Protein AF-A0A2L0B4E2-F1 (afdb_monomer_lite)

Sequence (127 aa):
KNANPVLIEVLEDVTQEPMVRHEAAEALGAIGSPESIAILEKFKKDPVVEVAETCELALERIKWLQNPDTTNSENPYLSVDPAPPAQTQNVEELKTILLDEKATLFQRYRAMFSLRNLRTKESVDAL

Organism: NCBI:txid2056616

Foldseek 3Di:
DVCLVVLLVQLPPPVDDLVSNLVSLLVLLLVLDPVCLVSLVVQCPPPDPSNNLSSVLSNVSSVLVPDPPDDDDDQPVPDSFSEAADPDLDLVVLLCQLPDPPHRPRSNSNSLSSLVRNPDPSSVVSD

pLDDT: mean 94.92, std 6.79, range [53.84, 98.69]

Radius of gyration: 15.31 Å; chains: 1; bounding box: 35×30×37 Å

InterPro domains:
  IPR004155 PBS lyase HEAT-like repeat [PF03130] (108-127)
  IPR004155 PBS lyase HEAT-like repeat [SM00567] (18-47)
  IPR004155 PBS lyase HEAT-like repeat [SM00567] (105-127)
  IPR011989 Armadillo-like helical [G3DSA:1.25.10.10] (1-127)
  IPR016024 Armadillo-type fold [SSF48371] (3-127)

Structure (mmCIF, N/CA/C/O backbone):
data_AF-A0A2L0B4E2-F1
#
_entry.id   AF-A0A2L0B4E2-F1
#
loop_
_atom_site.group_PDB
_atom_site.id
_atom_site.type_symbol
_atom_site.label_atom_id
_atom_site.label_alt_id
_atom_site.label_comp_id
_atom_site.label_asym_id
_atom_site.label_entity_id
_atom_site.label_seq_id
_atom_site.pdbx_PDB_ins_code
_atom_site.Cartn_x
_atom_site.Cartn_y
_atom_site.Cartn_z
_atom_site.occupancy
_atom_site.B_iso_or_equiv
_atom_site.auth_seq_id
_atom_site.auth_comp_id
_atom_site.auth_asym_id
_atom_site.auth_atom_id
_atom_site.pdbx_PDB_model_num
ATOM 1 N N . LYS A 1 1 ? -14.080 15.037 1.219 1.00 53.84 1 LYS A N 1
ATOM 2 C CA . LYS A 1 1 ? -13.798 14.833 2.662 1.00 53.84 1 LYS A CA 1
ATOM 3 C C . LYS A 1 1 ? -14.972 14.231 3.453 1.00 53.84 1 LYS A C 1
ATOM 5 O O . LYS A 1 1 ? -14.784 13.923 4.616 1.00 53.84 1 LYS A O 1
ATOM 10 N N . ASN A 1 2 ? -16.138 13.971 2.843 1.00 77.06 2 ASN A N 1
ATOM 11 C CA . ASN A 1 2 ? -17.306 13.444 3.571 1.00 77.06 2 ASN A CA 1
ATOM 12 C C . ASN A 1 2 ? -17.319 11.911 3.734 1.00 77.06 2 ASN A C 1
ATOM 14 O O . ASN A 1 2 ? -18.124 11.405 4.501 1.00 77.06 2 ASN A O 1
ATOM 18 N N . ALA A 1 3 ? -16.454 11.177 3.024 1.00 92.75 3 ALA A N 1
ATOM 19 C CA . ALA A 1 3 ? -16.425 9.713 3.070 1.00 92.75 3 ALA A CA 1
ATOM 20 C C . ALA A 1 3 ? -15.580 9.149 4.226 1.00 92.75 3 ALA A C 1
ATOM 22 O O . ALA A 1 3 ? -15.849 8.042 4.677 1.00 92.75 3 ALA A O 1
ATOM 23 N N . ASN A 1 4 ? -14.590 9.903 4.727 1.00 95.31 4 ASN A N 1
ATOM 24 C CA . ASN A 1 4 ? -13.645 9.412 5.736 1.00 95.31 4 ASN A CA 1
ATOM 25 C C . ASN A 1 4 ? -14.323 8.852 6.993 1.00 95.31 4 ASN A C 1
ATOM 27 O O . ASN A 1 4 ? -13.933 7.760 7.384 1.00 95.31 4 ASN A O 1
ATOM 31 N N . PRO A 1 5 ? -15.326 9.513 7.609 1.00 96.50 5 PRO A N 1
ATOM 32 C CA . PRO A 1 5 ? -15.970 8.964 8.803 1.00 96.50 5 PRO A CA 1
ATOM 33 C C . PRO A 1 5 ? -16.581 7.578 8.562 1.00 96.50 5 PRO A C 1
ATOM 35 O O . PRO A 1 5 ? -16.326 6.660 9.328 1.00 96.50 5 PRO A O 1
ATOM 38 N N . VAL A 1 6 ? -17.289 7.398 7.443 1.00 97.81 6 VAL A N 1
ATOM 39 C CA . VAL A 1 6 ? -17.925 6.118 7.089 1.00 97.81 6 VAL A CA 1
ATOM 40 C C . VAL A 1 6 ? -16.880 5.038 6.802 1.00 97.81 6 VAL A C 1
ATOM 42 O O . VAL A 1 6 ? -17.011 3.910 7.256 1.00 97.81 6 VAL A O 1
ATOM 45 N N . LEU A 1 7 ? -15.815 5.375 6.070 1.00 98.31 7 LEU A N 1
ATOM 46 C CA . LEU A 1 7 ? -14.728 4.431 5.788 1.00 98.31 7 LEU A CA 1
ATOM 47 C C . LEU A 1 7 ? -13.989 4.010 7.068 1.00 98.31 7 LEU A C 1
ATOM 49 O O . LEU A 1 7 ? -13.584 2.859 7.195 1.00 98.31 7 LEU A O 1
ATOM 53 N N . ILE A 1 8 ? -13.836 4.930 8.024 1.00 98.06 8 ILE A N 1
ATOM 54 C CA . ILE A 1 8 ? -13.260 4.644 9.341 1.00 98.06 8 ILE A CA 1
ATOM 55 C C . ILE A 1 8 ? -14.154 3.678 10.114 1.00 98.06 8 ILE A C 1
ATOM 57 O O . ILE A 1 8 ? -13.652 2.671 10.601 1.00 98.06 8 ILE A O 1
ATOM 61 N N . GLU A 1 9 ? -15.462 3.936 10.166 1.00 98.06 9 GLU A N 1
ATOM 62 C CA . GLU A 1 9 ? -16.430 3.042 10.813 1.00 98.06 9 GLU A CA 1
ATOM 63 C C . GLU A 1 9 ? -16.371 1.623 10.225 1.00 98.06 9 GLU A C 1
ATOM 65 O O . GLU A 1 9 ? -16.313 0.652 10.977 1.00 98.06 9 GLU A O 1
ATOM 70 N N . VAL A 1 10 ? -16.296 1.494 8.894 1.00 98.50 10 VAL A N 1
ATOM 71 C CA . VAL A 1 10 ? -16.176 0.190 8.217 1.00 98.50 10 VAL A CA 1
ATOM 72 C C . VAL A 1 10 ? -14.861 -0.516 8.555 1.00 98.50 10 VAL A C 1
ATOM 74 O O . VAL A 1 10 ? -14.862 -1.719 8.798 1.00 98.50 10 VAL A O 1
ATOM 77 N N . LEU A 1 11 ? -13.734 0.203 8.587 1.00 98.50 11 LEU A N 1
ATOM 78 C CA . LEU A 1 11 ? -12.436 -0.380 8.944 1.00 98.50 11 LEU A CA 1
ATOM 79 C C . LEU A 1 11 ? -12.410 -0.878 10.403 1.00 98.50 11 LEU A C 1
ATOM 81 O O . LEU A 1 11 ? -11.802 -1.916 10.697 1.00 98.50 11 LEU A O 1
ATOM 85 N N . GLU A 1 12 ? -13.074 -0.149 11.305 1.00 98.12 12 GLU A N 1
ATOM 86 C CA . GLU A 1 12 ? -13.152 -0.462 12.735 1.00 98.12 12 GLU A CA 1
ATOM 87 C C . GLU A 1 12 ? -14.069 -1.632 13.078 1.00 98.12 12 GLU A C 1
ATOM 89 O O . GLU A 1 12 ? -13.862 -2.274 14.114 1.00 98.12 12 GLU A O 1
ATOM 94 N N . ASP A 1 13 ? -15.056 -1.924 12.236 1.00 98.12 13 ASP A N 1
ATOM 95 C CA . ASP A 1 13 ? -15.997 -3.008 12.470 1.00 98.12 13 ASP A CA 1
ATOM 96 C C . ASP A 1 13 ? -15.337 -4.376 12.244 1.00 98.12 13 ASP A C 1
ATOM 98 O O . ASP A 1 13 ? -15.333 -4.935 11.150 1.00 98.12 13 ASP A O 1
ATOM 102 N N . VAL A 1 14 ? -14.791 -4.952 13.315 1.00 96.06 14 VAL A N 1
ATOM 103 C CA . VAL A 1 14 ? -14.184 -6.294 13.303 1.00 96.06 14 VAL A CA 1
ATOM 104 C C . VAL A 1 14 ? -15.193 -7.426 13.068 1.00 96.06 14 VAL A C 1
ATOM 106 O O . VAL A 1 14 ? -14.781 -8.575 12.931 1.00 96.06 14 VAL A O 1
ATOM 109 N N . THR A 1 15 ? -16.499 -7.134 13.052 1.00 97.69 15 THR A N 1
ATOM 110 C CA . THR A 1 15 ? -17.537 -8.106 12.675 1.00 97.69 15 THR A CA 1
ATOM 111 C C . THR A 1 15 ? -17.810 -8.114 11.172 1.00 97.69 15 THR A C 1
ATOM 113 O O . THR A 1 15 ? -18.428 -9.052 10.671 1.00 97.69 15 THR A O 1
ATOM 116 N N . GLN A 1 16 ? -1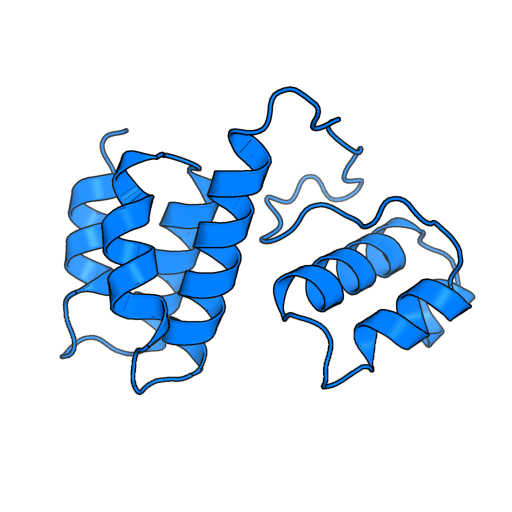7.309 -7.110 10.450 1.00 97.81 16 GLN A N 1
ATOM 117 C CA . GLN A 1 16 ? -17.412 -7.015 9.006 1.00 97.81 16 GLN A CA 1
ATOM 118 C C . GLN A 1 16 ? -16.414 -7.949 8.305 1.00 97.81 16 GLN A C 1
ATOM 120 O O . GLN A 1 16 ? -15.304 -8.189 8.785 1.00 97.81 16 GLN A O 1
ATOM 125 N N . GLU A 1 17 ? -16.797 -8.436 7.120 1.00 98.25 17 GLU A N 1
ATOM 126 C CA . GLU A 1 17 ? -15.933 -9.259 6.269 1.00 98.25 17 GLU A CA 1
ATOM 127 C C . GLU A 1 17 ? -14.576 -8.579 6.007 1.00 98.25 17 GLU A C 1
ATOM 129 O O . GLU A 1 17 ? -14.553 -7.409 5.600 1.00 98.25 17 GLU A O 1
ATOM 134 N N . PRO A 1 18 ? -13.440 -9.291 6.157 1.00 98.44 18 PRO A N 1
ATOM 135 C CA . PRO A 1 18 ? -12.115 -8.693 6.016 1.00 98.44 18 PRO A CA 1
ATOM 136 C C . PRO A 1 18 ? -11.880 -7.952 4.704 1.00 98.44 18 PRO A C 1
ATOM 138 O O . PRO A 1 18 ? -11.253 -6.897 4.700 1.00 98.44 18 PRO A O 1
ATOM 141 N N . MET A 1 19 ? -12.430 -8.460 3.600 1.00 98.25 19 MET A N 1
ATOM 142 C CA . MET A 1 19 ? -12.289 -7.815 2.297 1.00 98.25 19 MET A CA 1
ATOM 143 C C . MET A 1 19 ? -12.977 -6.445 2.250 1.00 98.25 19 MET A C 1
ATOM 145 O O . MET A 1 19 ? -12.464 -5.510 1.656 1.00 98.25 19 MET A O 1
ATOM 149 N N . VAL A 1 20 ? -14.109 -6.267 2.935 1.00 98.44 20 VAL A N 1
ATOM 150 C CA . VAL A 1 20 ? -14.783 -4.958 2.978 1.00 98.44 20 VAL A CA 1
ATOM 151 C C . VAL A 1 20 ? -13.970 -3.954 3.801 1.00 98.44 20 VAL A C 1
ATOM 153 O O . VAL A 1 20 ? -13.895 -2.775 3.458 1.00 98.44 20 VAL A O 1
ATOM 156 N N . ARG A 1 21 ? -13.306 -4.428 4.859 1.00 98.69 21 ARG A N 1
ATOM 157 C CA . ARG A 1 21 ? -12.385 -3.619 5.669 1.00 98.69 21 ARG A CA 1
ATOM 158 C C . ARG A 1 21 ? -11.126 -3.241 4.879 1.00 98.69 21 ARG A C 1
ATOM 160 O O . ARG A 1 21 ? -10.676 -2.101 4.964 1.00 98.69 21 ARG A O 1
ATOM 167 N N . HIS A 1 22 ? -10.598 -4.171 4.082 1.00 98.62 22 HIS A N 1
ATOM 168 C CA . HIS A 1 22 ? -9.503 -3.943 3.138 1.00 98.62 22 HIS A CA 1
ATOM 169 C C . HIS A 1 22 ? -9.841 -2.810 2.158 1.00 98.62 22 HIS A C 1
ATOM 171 O O . HIS A 1 22 ? -9.107 -1.826 2.096 1.00 98.62 22 HIS A O 1
ATOM 177 N N . GLU A 1 23 ? -10.995 -2.881 1.490 1.00 98.44 23 GLU A N 1
ATOM 178 C CA . GLU A 1 23 ? -11.457 -1.839 0.559 1.00 98.44 23 GLU A CA 1
ATOM 179 C C . GLU A 1 23 ? -11.612 -0.473 1.249 1.00 98.44 23 GLU A C 1
ATOM 181 O O . GLU A 1 23 ? -11.281 0.571 0.683 1.00 98.44 23 GLU A O 1
ATOM 186 N N . ALA A 1 24 ? -12.068 -0.455 2.508 1.00 98.56 24 ALA A N 1
ATOM 187 C CA . ALA A 1 24 ? -12.153 0.781 3.279 1.00 98.56 24 ALA A CA 1
ATOM 188 C C . ALA A 1 24 ? -10.767 1.386 3.567 1.00 98.56 24 ALA A C 1
ATOM 190 O O . ALA A 1 24 ? -10.577 2.593 3.396 1.00 98.56 24 ALA A O 1
ATOM 191 N N . ALA A 1 25 ? -9.786 0.565 3.958 1.00 98.62 25 ALA A N 1
ATOM 192 C CA . ALA A 1 25 ? -8.407 1.007 4.163 1.00 98.62 25 ALA A CA 1
ATOM 193 C C . ALA A 1 25 ? -7.758 1.509 2.860 1.00 98.62 25 ALA A C 1
ATOM 195 O O . ALA A 1 25 ? -7.121 2.567 2.861 1.00 98.62 25 ALA A O 1
ATOM 196 N N . GLU A 1 26 ? -7.967 0.812 1.741 1.00 98.44 26 GLU A N 1
ATOM 197 C CA . GLU A 1 26 ? -7.469 1.231 0.429 1.00 98.44 26 GLU A CA 1
ATOM 198 C C . GLU A 1 26 ? -8.080 2.573 0.005 1.00 98.44 26 GLU A C 1
ATOM 200 O O . GLU A 1 26 ? -7.353 3.499 -0.368 1.00 98.44 26 GLU A O 1
ATOM 205 N N . ALA A 1 27 ? -9.399 2.733 0.158 1.00 98.19 27 ALA A N 1
ATOM 206 C CA . ALA A 1 27 ? -10.093 3.983 -0.138 1.00 98.19 27 ALA A CA 1
ATOM 207 C C . ALA A 1 27 ? -9.572 5.157 0.711 1.00 98.19 27 ALA A C 1
ATOM 209 O O . ALA A 1 27 ? -9.389 6.262 0.192 1.00 98.19 27 ALA A O 1
ATOM 210 N N . LEU A 1 28 ? -9.279 4.937 1.999 1.00 98.38 28 LEU A N 1
ATOM 211 C CA . LEU A 1 28 ? -8.656 5.951 2.862 1.00 98.38 28 LEU A CA 1
ATOM 212 C C . LEU A 1 28 ? -7.267 6.360 2.338 1.00 98.38 28 LEU A C 1
ATOM 214 O O . LEU A 1 28 ? -6.963 7.556 2.271 1.00 98.38 28 LEU A O 1
ATOM 218 N N . GLY A 1 29 ? -6.450 5.392 1.912 1.00 97.62 29 GLY A N 1
ATOM 219 C CA . GLY A 1 29 ? -5.148 5.638 1.285 1.00 97.62 29 GLY A CA 1
ATOM 220 C C . GLY A 1 29 ? -5.250 6.404 -0.036 1.00 97.62 29 GLY A C 1
ATOM 221 O O . GLY A 1 29 ? -4.487 7.342 -0.271 1.00 97.62 29 GLY A O 1
ATOM 222 N N . ALA A 1 30 ? -6.228 6.057 -0.876 1.00 96.31 30 ALA A N 1
ATOM 223 C CA . ALA A 1 30 ? -6.513 6.733 -2.140 1.00 96.31 30 ALA A CA 1
ATOM 224 C C . ALA A 1 30 ? -6.961 8.192 -1.941 1.00 96.31 30 ALA A C 1
ATOM 226 O O . ALA A 1 30 ? -6.552 9.066 -2.707 1.00 96.31 30 ALA A O 1
ATOM 227 N N . ILE A 1 31 ? -7.756 8.468 -0.900 1.00 96.50 31 ILE A N 1
ATOM 228 C CA . ILE A 1 31 ? -8.162 9.832 -0.521 1.00 96.50 31 ILE A CA 1
ATOM 229 C C . ILE A 1 31 ? -6.962 10.658 -0.039 1.00 96.50 31 ILE A C 1
ATOM 231 O O . ILE A 1 31 ? -6.926 11.870 -0.264 1.00 96.50 31 ILE A O 1
ATOM 235 N N . GLY A 1 32 ? -5.987 10.037 0.629 1.00 95.56 32 GLY A N 1
ATOM 236 C CA . GLY A 1 32 ? -4.728 10.699 0.975 1.00 95.56 32 GLY A CA 1
ATOM 237 C C . GLY A 1 32 ? -4.814 11.686 2.151 1.00 95.56 32 GLY A C 1
ATOM 238 O O . GLY A 1 32 ? -3.929 12.530 2.303 1.00 95.56 32 GLY A O 1
ATOM 239 N N . SER A 1 33 ? -5.881 11.643 2.962 1.00 95.50 33 SER A N 1
ATOM 240 C CA . SER A 1 33 ? -6.098 12.610 4.053 1.00 95.50 33 SER A CA 1
ATOM 241 C C . SER A 1 33 ? -5.263 12.274 5.298 1.00 95.50 33 SER A C 1
ATOM 243 O O . SER A 1 33 ? -5.356 11.149 5.792 1.00 95.50 33 SER A O 1
ATOM 245 N N . PRO A 1 34 ? -4.540 13.242 5.900 1.00 95.88 34 PRO A N 1
ATOM 246 C CA . PRO A 1 34 ? -3.821 13.031 7.162 1.00 95.88 34 PRO A CA 1
ATOM 247 C C . PRO A 1 34 ? -4.706 12.591 8.338 1.00 95.88 34 PRO A C 1
ATOM 249 O O . PRO A 1 34 ? -4.225 11.947 9.265 1.00 95.88 34 PRO A O 1
ATOM 252 N N . GLU A 1 35 ? -6.003 12.903 8.299 1.00 95.38 35 GLU A N 1
ATOM 253 C CA . GLU A 1 35 ? -6.985 12.498 9.318 1.00 95.38 35 GLU A CA 1
ATOM 254 C C . GLU A 1 35 ? -7.077 10.967 9.468 1.00 95.38 35 GLU A C 1
ATOM 256 O O . GLU A 1 35 ? -7.396 10.463 10.541 1.00 95.38 35 GLU A O 1
ATOM 261 N N . SER A 1 36 ? -6.751 10.223 8.407 1.00 96.88 36 SER A N 1
ATOM 262 C CA . SER A 1 36 ? -6.789 8.760 8.370 1.00 96.88 36 SER A CA 1
ATOM 263 C C . SER A 1 36 ? -5.501 8.107 8.891 1.00 96.88 36 SER A C 1
ATOM 265 O O . SER A 1 36 ? -5.436 6.890 9.006 1.00 96.88 36 SER A O 1
ATOM 267 N N . ILE A 1 37 ? -4.461 8.872 9.239 1.00 97.56 37 ILE A N 1
ATOM 268 C CA . ILE A 1 37 ? -3.176 8.300 9.681 1.00 97.56 37 ILE A CA 1
ATOM 269 C C . ILE A 1 37 ? -3.339 7.500 10.976 1.00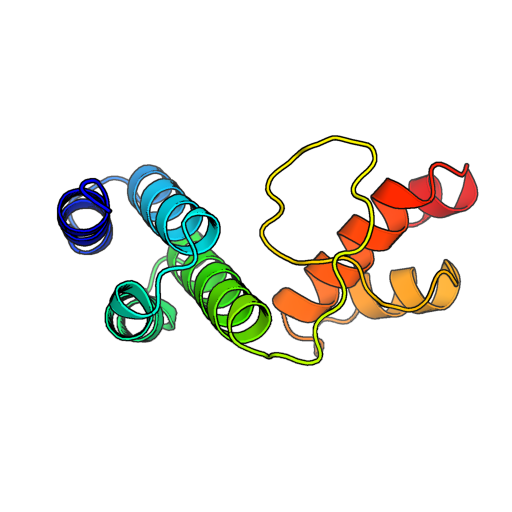 97.56 37 ILE A C 1
ATOM 271 O O . ILE A 1 37 ? -2.867 6.371 11.066 1.00 97.56 37 ILE A O 1
ATOM 275 N N . ALA A 1 38 ? -4.020 8.070 11.974 1.00 97.62 38 ALA A N 1
ATOM 276 C CA . ALA A 1 38 ? -4.130 7.448 13.292 1.00 97.62 38 ALA A CA 1
ATOM 277 C C . ALA A 1 38 ? -4.866 6.100 13.239 1.00 97.62 38 ALA A C 1
ATOM 279 O O . ALA A 1 38 ? -4.473 5.148 13.913 1.00 97.62 38 ALA A O 1
ATOM 280 N N . ILE A 1 39 ? -5.916 6.015 12.419 1.00 98.00 39 ILE A N 1
ATOM 281 C CA . ILE A 1 39 ? -6.699 4.790 12.273 1.00 98.00 39 ILE A CA 1
ATOM 282 C C . ILE A 1 39 ? -5.945 3.725 11.472 1.00 98.00 39 ILE A C 1
ATOM 284 O O . ILE A 1 39 ? -5.905 2.571 11.889 1.00 98.00 39 ILE A O 1
ATOM 288 N N . LEU A 1 40 ? -5.273 4.106 10.382 1.00 98.56 40 LEU A N 1
ATOM 289 C CA . LEU A 1 40 ? -4.473 3.175 9.588 1.00 98.56 40 LEU A CA 1
ATOM 290 C C . LEU A 1 40 ? -3.293 2.634 10.410 1.00 98.56 40 LEU A C 1
ATOM 292 O O . LEU A 1 40 ? -3.016 1.441 10.368 1.00 98.56 40 LEU A O 1
ATOM 296 N N . GLU A 1 41 ? -2.653 3.462 11.243 1.00 98.44 41 GLU A N 1
ATOM 297 C CA . GLU A 1 41 ? -1.602 3.009 12.167 1.00 98.44 41 GLU A CA 1
ATOM 298 C C . GLU A 1 41 ? -2.140 2.011 13.209 1.00 98.44 41 GLU A C 1
ATOM 300 O O . GLU A 1 41 ? -1.479 1.016 13.510 1.00 98.44 41 GLU A O 1
ATOM 305 N N 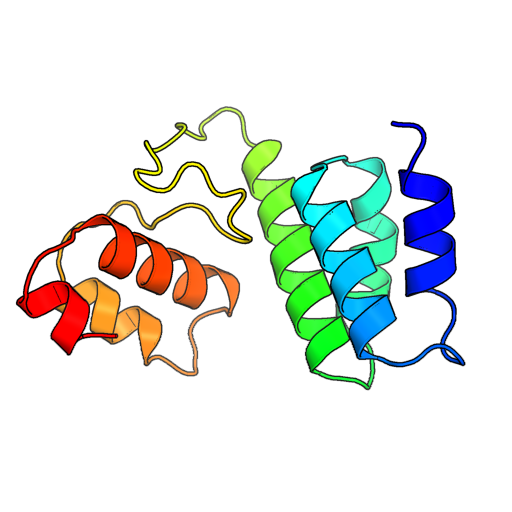. LYS A 1 42 ? -3.356 2.229 13.733 1.00 98.19 42 LYS A N 1
ATOM 306 C CA . LYS A 1 42 ? -4.020 1.295 14.661 1.00 98.19 42 LYS A CA 1
ATOM 307 C C . LYS A 1 42 ? -4.237 -0.079 14.015 1.00 98.19 42 LYS A C 1
ATOM 309 O O . LYS A 1 42 ? -3.946 -1.089 14.653 1.00 98.19 42 LYS A O 1
ATOM 314 N N . PHE A 1 43 ? -4.711 -0.122 12.768 1.00 98.44 43 PHE A N 1
ATOM 315 C CA . PHE A 1 43 ? -5.030 -1.370 12.059 1.00 98.44 43 PHE A CA 1
ATOM 316 C C . PHE A 1 43 ? -3.880 -1.948 11.231 1.00 98.44 43 PHE A C 1
ATOM 318 O O . PHE A 1 43 ? -3.984 -3.069 10.749 1.00 98.44 43 PHE A O 1
ATOM 325 N N . LYS A 1 44 ? -2.718 -1.288 11.179 1.00 97.88 44 LYS A N 1
ATOM 326 C CA . LYS A 1 44 ? -1.474 -1.869 10.644 1.00 97.88 44 LYS A CA 1
ATOM 327 C C . LYS A 1 44 ? -1.057 -3.172 11.356 1.00 97.88 44 LYS A C 1
ATOM 329 O O . LYS A 1 44 ? -0.242 -3.929 10.842 1.00 97.88 44 LYS A O 1
ATOM 334 N N . LYS A 1 45 ? -1.593 -3.435 12.553 1.00 97.06 45 LYS A N 1
ATOM 335 C CA . LYS A 1 45 ? -1.370 -4.663 13.338 1.00 97.06 45 LYS A CA 1
ATOM 336 C C . LYS A 1 45 ? -2.626 -5.535 13.448 1.00 97.06 45 LYS A C 1
ATOM 338 O O . LYS A 1 45 ? -2.748 -6.289 14.412 1.00 97.06 45 LYS A O 1
ATOM 343 N N . ASP A 1 46 ? -3.581 -5.380 12.530 1.00 98.50 46 ASP A N 1
ATOM 344 C CA . ASP A 1 46 ? -4.781 -6.217 12.494 1.00 98.50 46 ASP A CA 1
ATOM 345 C C . ASP A 1 46 ? -4.397 -7.708 12.396 1.00 98.50 46 ASP A C 1
ATOM 347 O O . ASP A 1 46 ? -3.419 -8.041 11.721 1.00 98.50 46 ASP A O 1
ATOM 351 N N . PRO A 1 47 ? -5.116 -8.623 13.072 1.00 97.75 47 PRO A N 1
ATOM 352 C CA . P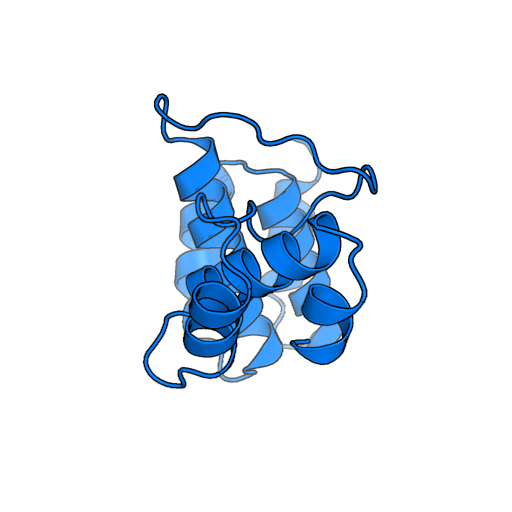RO A 1 47 ? -4.856 -10.056 12.945 1.00 97.75 47 PRO A CA 1
ATOM 353 C C . PRO A 1 47 ? -5.118 -10.598 11.533 1.00 97.75 47 PRO A C 1
ATOM 355 O O . PRO A 1 47 ? -4.611 -11.672 11.207 1.00 97.75 47 PRO A O 1
ATOM 358 N N . VAL A 1 48 ? -5.905 -9.897 10.711 1.00 98.31 48 VAL A N 1
ATOM 359 C CA . VAL A 1 48 ? -6.147 -10.258 9.315 1.00 98.31 48 VAL A CA 1
ATOM 360 C C . VAL A 1 48 ? -5.122 -9.561 8.427 1.00 98.31 48 VAL A C 1
ATOM 362 O O . VAL A 1 48 ? -5.101 -8.332 8.317 1.00 98.31 48 VAL A O 1
ATOM 365 N N . VAL A 1 49 ? -4.256 -10.360 7.801 1.00 98.00 49 VAL A N 1
ATOM 366 C CA . VAL A 1 49 ? -3.078 -9.873 7.071 1.00 98.00 49 VAL A CA 1
ATOM 367 C C . VAL A 1 49 ? -3.457 -8.925 5.935 1.00 98.00 49 VAL A C 1
ATOM 369 O O . VAL A 1 49 ? -2.836 -7.880 5.788 1.00 98.00 49 VAL A O 1
ATOM 372 N N . GLU A 1 50 ? -4.540 -9.209 5.214 1.00 97.31 50 GLU A N 1
ATOM 373 C CA . GLU A 1 50 ? -5.024 -8.403 4.093 1.00 97.31 50 GLU A CA 1
ATOM 374 C C . GLU A 1 50 ? -5.470 -7.002 4.532 1.00 97.31 50 GLU A C 1
ATOM 376 O O . GLU A 1 50 ? -5.388 -6.053 3.754 1.00 97.31 50 GLU A O 1
ATOM 381 N N . VAL A 1 51 ? -5.943 -6.854 5.774 1.00 98.62 51 VAL A N 1
ATOM 382 C CA . VAL A 1 51 ? -6.312 -5.551 6.347 1.00 98.62 51 VAL A CA 1
ATOM 383 C C . VAL A 1 51 ? -5.062 -4.834 6.851 1.00 98.62 51 VAL A C 1
ATOM 385 O O . VAL A 1 51 ? -4.889 -3.643 6.585 1.00 98.62 51 VAL A O 1
ATOM 388 N N . ALA A 1 52 ? -4.176 -5.554 7.545 1.00 98.62 52 ALA A N 1
ATOM 389 C CA . ALA A 1 52 ? -2.938 -5.007 8.092 1.00 98.62 52 ALA A CA 1
ATOM 390 C C . ALA A 1 52 ? -2.006 -4.458 7.000 1.00 98.62 52 ALA A C 1
ATOM 392 O O . ALA A 1 52 ? -1.537 -3.320 7.094 1.00 98.62 52 ALA A O 1
ATOM 393 N N . GLU A 1 53 ? -1.784 -5.238 5.944 1.00 98.31 53 GLU A N 1
ATOM 394 C CA . GLU A 1 53 ? -0.942 -4.884 4.800 1.00 98.31 53 GLU A CA 1
ATOM 395 C C . GLU A 1 53 ? -1.515 -3.702 4.009 1.00 98.31 53 GLU A C 1
ATOM 397 O O . GLU A 1 53 ? -0.785 -2.772 3.653 1.00 98.31 53 GLU A O 1
ATOM 402 N N . THR A 1 54 ? -2.832 -3.661 3.804 1.00 98.56 54 THR A N 1
ATOM 403 C CA . THR A 1 54 ? -3.475 -2.516 3.144 1.00 98.56 54 THR A CA 1
ATOM 404 C C . THR A 1 54 ? -3.417 -1.260 3.994 1.00 98.56 54 THR A C 1
ATOM 406 O O . THR A 1 54 ? -3.164 -0.177 3.464 1.00 98.56 54 THR A O 1
ATOM 409 N N . CYS A 1 55 ? -3.570 -1.377 5.316 1.00 98.62 55 CYS A N 1
ATOM 410 C CA . CYS A 1 55 ? -3.359 -0.251 6.223 1.00 98.62 55 CYS A CA 1
ATOM 411 C C . CYS A 1 55 ? -1.918 0.270 6.155 1.00 98.62 55 CYS A C 1
ATOM 413 O O . CYS A 1 55 ? -1.713 1.485 6.147 1.00 98.62 55 CYS A O 1
ATOM 415 N N . GLU A 1 56 ? -0.923 -0.619 6.058 1.00 98.44 56 GLU A N 1
ATOM 416 C CA . GLU A 1 56 ? 0.471 -0.230 5.839 1.00 98.44 56 GLU A CA 1
ATOM 417 C C . GLU A 1 56 ? 0.650 0.539 4.525 1.00 98.44 56 GLU A C 1
ATOM 419 O O . GLU A 1 56 ? 1.211 1.637 4.537 1.00 98.44 56 GLU A O 1
ATOM 424 N N . LEU A 1 57 ? 0.158 0.001 3.406 1.00 98.38 57 LEU A N 1
ATOM 425 C CA . LEU A 1 57 ? 0.268 0.649 2.097 1.00 98.38 57 LEU A CA 1
ATOM 426 C C . LEU A 1 57 ? -0.432 2.010 2.074 1.00 98.38 57 LEU A C 1
ATOM 428 O O . LEU A 1 57 ? 0.166 3.000 1.652 1.00 98.38 57 LEU A O 1
ATOM 432 N N . ALA A 1 58 ? -1.668 2.084 2.571 1.00 98.44 58 ALA A N 1
ATOM 433 C CA . ALA A 1 58 ? -2.446 3.316 2.645 1.00 98.44 58 ALA A CA 1
ATOM 434 C C . ALA A 1 58 ? -1.745 4.385 3.497 1.00 98.44 58 ALA A C 1
ATOM 436 O O . ALA A 1 58 ? -1.679 5.555 3.109 1.00 98.44 58 ALA A O 1
ATOM 437 N N . LEU A 1 59 ? -1.173 3.987 4.634 1.00 98.19 59 LEU A N 1
ATOM 438 C CA . LEU A 1 59 ? -0.419 4.873 5.511 1.00 98.19 59 LEU A CA 1
ATOM 439 C C . LEU A 1 59 ? 0.841 5.420 4.825 1.00 98.19 59 LEU A C 1
ATOM 441 O O . LEU A 1 59 ? 1.067 6.632 4.834 1.00 98.19 59 LEU A O 1
ATOM 445 N N . GLU A 1 60 ? 1.663 4.550 4.234 1.00 97.75 60 GLU A N 1
ATOM 446 C CA . GLU A 1 60 ? 2.881 4.966 3.530 1.00 97.75 60 GLU A CA 1
ATOM 447 C C . GLU A 1 60 ? 2.553 5.835 2.311 1.00 97.75 60 GLU A C 1
ATOM 449 O O . GLU A 1 60 ? 3.237 6.827 2.044 1.00 97.75 60 GLU A O 1
ATOM 454 N N . ARG A 1 61 ? 1.440 5.549 1.630 1.00 96.44 61 ARG A N 1
ATOM 455 C CA . ARG A 1 61 ? 0.918 6.384 0.551 1.00 96.44 61 ARG A CA 1
ATOM 456 C C . ARG A 1 61 ? 0.572 7.792 1.023 1.00 96.44 61 ARG A C 1
ATOM 458 O O . ARG A 1 61 ? 0.980 8.758 0.378 1.00 96.44 61 ARG A O 1
ATOM 465 N N . ILE A 1 62 ? -0.161 7.922 2.131 1.00 96.44 62 ILE A N 1
ATOM 466 C CA . ILE A 1 62 ? -0.505 9.230 2.704 1.00 96.44 62 ILE A CA 1
ATOM 467 C C . ILE A 1 62 ? 0.774 9.982 3.072 1.00 96.44 62 ILE A C 1
ATOM 469 O O . ILE A 1 62 ? 0.929 11.134 2.674 1.00 96.44 62 ILE A O 1
ATOM 473 N N . LYS A 1 63 ? 1.721 9.337 3.767 1.00 95.19 63 LYS A N 1
ATOM 474 C CA . LYS A 1 63 ? 3.011 9.953 4.124 1.00 95.19 63 LYS A CA 1
ATOM 475 C C . LYS A 1 63 ? 3.776 10.434 2.891 1.00 95.19 63 LYS A C 1
ATOM 477 O O . LYS A 1 63 ? 4.322 11.534 2.914 1.00 95.19 63 LYS A O 1
ATOM 482 N N . TRP A 1 64 ? 3.783 9.644 1.816 1.00 94.12 64 TRP A N 1
ATOM 483 C CA . TRP A 1 64 ? 4.384 10.038 0.545 1.00 94.12 64 TRP A CA 1
ATOM 484 C C . TRP A 1 64 ? 3.701 11.285 -0.033 1.00 94.12 64 TRP A C 1
ATOM 486 O O . TRP A 1 64 ? 4.383 12.259 -0.320 1.00 94.12 64 TRP A O 1
ATOM 496 N N . LEU A 1 65 ? 2.366 11.319 -0.107 1.00 92.88 65 LEU A N 1
ATOM 497 C CA . LEU A 1 65 ? 1.613 12.473 -0.626 1.00 92.88 65 LEU A CA 1
ATOM 498 C C . LEU A 1 65 ? 1.821 13.767 0.177 1.00 92.88 65 LEU A C 1
ATOM 500 O O . LEU A 1 65 ? 1.661 14.856 -0.367 1.00 92.88 65 LEU A O 1
ATOM 504 N N . GLN A 1 66 ? 2.145 13.664 1.468 1.00 91.56 66 GLN A N 1
ATOM 505 C CA . GLN A 1 66 ? 2.434 14.827 2.314 1.00 91.56 66 GLN A CA 1
ATOM 506 C C . GLN A 1 66 ? 3.869 15.352 2.154 1.00 91.56 66 GLN A C 1
ATOM 508 O O . GLN A 1 66 ? 4.174 16.436 2.650 1.00 91.56 66 GLN A O 1
ATOM 513 N N . ASN A 1 67 ? 4.762 14.605 1.500 1.00 90.81 67 ASN A N 1
ATOM 514 C CA . ASN A 1 67 ? 6.144 15.024 1.325 1.00 90.81 67 ASN A CA 1
ATOM 515 C C . ASN A 1 67 ? 6.255 15.999 0.125 1.00 90.81 67 ASN A C 1
ATOM 517 O O . ASN A 1 67 ? 5.955 15.603 -1.003 1.00 90.81 67 ASN A O 1
ATOM 521 N N . PRO A 1 68 ? 6.699 17.257 0.336 1.00 82.19 68 PRO A N 1
ATOM 522 C CA . PRO A 1 68 ? 6.754 18.291 -0.704 1.00 82.19 68 PRO A CA 1
ATOM 523 C C . PRO A 1 68 ? 7.766 18.007 -1.821 1.00 82.19 68 PRO A C 1
ATOM 525 O O . PRO A 1 68 ? 7.628 18.560 -2.909 1.00 82.19 68 PRO A O 1
ATOM 528 N N . ASP A 1 69 ? 8.751 17.140 -1.579 1.00 82.38 69 ASP A N 1
ATOM 529 C CA . ASP A 1 69 ? 9.768 16.763 -2.567 1.00 82.38 69 ASP A CA 1
ATOM 530 C C . ASP A 1 69 ? 9.285 15.647 -3.510 1.00 82.38 69 ASP A C 1
ATOM 532 O O . ASP A 1 69 ? 10.032 15.164 -4.367 1.00 82.38 69 ASP A O 1
ATOM 536 N N . THR A 1 70 ? 8.039 15.190 -3.353 1.00 79.56 70 THR A N 1
ATOM 537 C CA . THR A 1 70 ? 7.489 14.135 -4.202 1.00 79.56 70 THR A CA 1
ATOM 538 C C . THR A 1 70 ? 7.128 14.663 -5.580 1.00 79.56 70 THR A C 1
ATOM 540 O O . THR A 1 70 ? 6.341 15.591 -5.752 1.00 79.56 70 THR A O 1
ATOM 543 N N . THR A 1 71 ? 7.711 14.043 -6.604 1.00 71.75 71 THR A N 1
ATOM 544 C CA . THR A 1 71 ? 7.342 14.294 -7.991 1.00 71.75 71 THR A CA 1
ATOM 545 C C . THR A 1 71 ? 6.244 13.323 -8.400 1.00 71.75 71 THR A C 1
ATOM 547 O O . THR A 1 71 ? 6.348 12.111 -8.197 1.00 71.75 71 THR A O 1
ATOM 550 N N . ASN A 1 72 ? 5.178 13.850 -9.002 1.00 66.25 72 ASN A N 1
ATOM 551 C CA . ASN A 1 72 ? 4.189 13.006 -9.657 1.00 66.25 72 ASN A CA 1
ATOM 552 C C . ASN A 1 72 ? 4.849 12.334 -10.862 1.00 66.25 72 ASN A C 1
ATOM 554 O O . ASN A 1 72 ? 5.228 12.994 -11.828 1.00 66.25 72 ASN A O 1
ATOM 558 N N . SER A 1 73 ? 4.993 11.016 -10.800 1.00 71.19 73 SER A N 1
ATOM 559 C CA . SER A 1 73 ? 5.341 10.196 -11.956 1.00 71.19 73 SER A CA 1
ATOM 560 C C . SER A 1 73 ? 4.100 9.977 -12.819 1.00 71.19 73 SER A C 1
ATOM 562 O O . SER A 1 73 ? 3.035 9.669 -12.278 1.00 71.19 73 SER A O 1
ATOM 564 N N . GLU A 1 74 ? 4.227 10.064 -14.142 1.00 74.62 74 GLU A N 1
ATOM 565 C CA . GLU A 1 74 ? 3.129 9.699 -15.040 1.00 74.62 74 GLU A CA 1
ATOM 566 C C . GLU A 1 74 ? 2.744 8.224 -14.857 1.00 74.62 74 GLU A C 1
ATOM 568 O O . GLU A 1 74 ? 3.570 7.321 -15.005 1.00 74.62 74 GLU A O 1
ATOM 573 N N . ASN A 1 75 ? 1.469 7.984 -14.546 1.00 87.88 75 ASN A N 1
ATOM 574 C CA . ASN A 1 75 ? 0.874 6.657 -14.588 1.00 87.88 75 ASN A CA 1
ATOM 575 C C . ASN A 1 75 ? 0.158 6.471 -15.942 1.00 87.88 75 ASN A C 1
ATOM 577 O O . ASN A 1 75 ? -0.882 7.100 -16.158 1.00 87.88 75 ASN A O 1
ATOM 581 N N . PRO A 1 76 ? 0.651 5.594 -16.838 1.00 92.19 76 PRO A N 1
ATOM 582 C CA . PRO A 1 76 ? 0.062 5.398 -18.163 1.00 92.19 76 PRO A CA 1
ATOM 583 C C . PRO A 1 76 ? -1.328 4.739 -18.140 1.00 92.19 76 PRO A C 1
ATOM 585 O O . PRO A 1 76 ? -1.997 4.726 -19.170 1.00 92.19 76 PRO A O 1
ATOM 588 N N . TYR A 1 77 ? -1.769 4.202 -16.997 1.00 92.38 77 TYR A N 1
ATOM 589 C CA . TYR A 1 77 ? -3.057 3.516 -16.845 1.00 92.38 77 TYR A CA 1
ATOM 590 C C . TYR A 1 77 ? -4.126 4.366 -16.149 1.00 92.38 77 TYR A C 1
ATOM 592 O O . TYR A 1 77 ? -5.253 3.905 -15.996 1.00 92.38 77 TYR A O 1
ATOM 600 N N . LEU A 1 78 ? -3.788 5.596 -15.733 1.00 89.19 78 LEU A N 1
ATOM 601 C CA . LEU A 1 78 ? -4.697 6.526 -15.045 1.00 89.19 78 LEU A CA 1
ATOM 602 C C . LEU A 1 78 ? -5.356 5.943 -13.774 1.00 89.19 78 LEU A C 1
ATOM 604 O O . LEU A 1 78 ? -6.390 6.436 -13.327 1.00 89.19 78 LEU A O 1
ATOM 608 N N . SER A 1 79 ? -4.759 4.903 -13.186 1.00 91.25 79 SER A N 1
ATOM 609 C CA . SER A 1 79 ? -5.208 4.293 -11.936 1.00 91.25 79 SER A CA 1
ATOM 610 C C . SER A 1 79 ? -4.718 5.077 -10.716 1.00 91.25 79 SER A C 1
ATOM 612 O O . SER A 1 79 ? -3.689 5.763 -10.754 1.00 91.25 79 SER A O 1
ATOM 614 N N . VAL A 1 80 ? -5.446 4.951 -9.604 1.00 91.94 80 VAL A N 1
ATOM 615 C CA . VAL A 1 80 ? -4.980 5.400 -8.287 1.00 91.94 80 VAL A CA 1
ATOM 616 C C . VAL A 1 80 ? -4.269 4.228 -7.627 1.00 91.94 80 VAL A C 1
ATOM 618 O O . VAL A 1 80 ? -4.900 3.398 -6.988 1.00 91.94 80 VAL A O 1
ATOM 621 N N . ASP A 1 81 ? -2.958 4.140 -7.824 1.00 94.69 81 ASP A N 1
ATOM 622 C CA . ASP A 1 81 ? -2.181 3.022 -7.292 1.00 94.69 81 ASP A CA 1
ATOM 623 C C . ASP A 1 81 ? -1.903 3.187 -5.778 1.00 94.69 81 ASP A C 1
ATOM 625 O O . ASP A 1 81 ? -1.667 4.312 -5.312 1.00 94.69 81 ASP A O 1
ATOM 629 N N . PRO A 1 82 ? -1.846 2.081 -5.006 1.00 95.06 82 PRO A N 1
ATOM 630 C CA . PRO A 1 82 ? -1.476 2.091 -3.587 1.00 95.06 82 PRO A CA 1
ATOM 631 C C . PRO A 1 82 ? -0.063 2.616 -3.310 1.00 95.06 82 PRO A C 1
ATOM 633 O O . PRO A 1 82 ? 0.213 3.107 -2.219 1.00 95.06 82 PRO A O 1
ATOM 636 N N . ALA A 1 83 ? 0.840 2.546 -4.289 1.00 95.12 83 ALA A N 1
ATOM 637 C CA . ALA A 1 83 ? 2.190 3.078 -4.175 1.00 95.12 83 ALA A CA 1
ATOM 638 C C . ALA A 1 83 ? 2.615 3.769 -5.482 1.00 95.12 83 ALA A C 1
ATOM 640 O O . ALA A 1 83 ? 2.268 3.301 -6.566 1.00 95.12 83 ALA A O 1
ATOM 641 N N . PRO A 1 84 ? 3.390 4.863 -5.411 1.00 93.81 84 PRO A N 1
ATOM 642 C CA . PRO A 1 84 ? 3.989 5.472 -6.594 1.00 93.81 84 PRO A CA 1
ATOM 643 C C . PRO A 1 84 ? 5.071 4.546 -7.176 1.00 93.81 84 PRO A C 1
ATOM 645 O O . PRO A 1 84 ? 5.718 3.823 -6.419 1.00 93.81 84 PRO A O 1
ATOM 648 N N . PRO A 1 85 ? 5.379 4.591 -8.478 1.00 95.00 85 PRO A N 1
ATOM 649 C CA . PRO A 1 85 ? 6.498 3.830 -9.022 1.00 95.00 85 PRO A CA 1
ATOM 650 C C . PRO A 1 85 ? 7.835 4.177 -8.332 1.00 95.00 85 PRO A C 1
ATOM 652 O O . PRO A 1 85 ? 8.051 5.253 -7.750 1.00 95.00 85 PRO A O 1
ATOM 655 N N . ALA A 1 86 ? 8.757 3.221 -8.352 1.00 94.38 86 ALA A N 1
ATOM 656 C CA . ALA A 1 86 ? 10.154 3.440 -8.008 1.00 94.38 86 ALA A CA 1
ATOM 657 C C . ALA A 1 86 ? 10.829 4.386 -9.022 1.00 94.38 86 ALA A C 1
ATOM 659 O O . ALA A 1 86 ? 10.403 4.506 -10.169 1.00 94.38 86 ALA A O 1
ATOM 660 N N . GLN A 1 87 ? 11.896 5.066 -8.590 1.00 90.75 87 GLN A N 1
ATOM 661 C CA . GLN A 1 87 ? 12.621 6.032 -9.431 1.00 90.75 87 GLN A CA 1
ATOM 662 C C . GLN A 1 87 ? 13.469 5.357 -10.518 1.00 90.75 87 GLN A C 1
ATOM 664 O O . GLN A 1 87 ? 13.686 5.936 -11.580 1.00 90.75 87 GLN A O 1
ATOM 669 N N . THR A 1 88 ? 13.956 4.145 -10.250 1.00 93.06 88 THR A N 1
ATOM 670 C CA . THR A 1 88 ? 14.725 3.356 -11.216 1.00 93.06 88 THR A CA 1
ATOM 671 C C . THR A 1 88 ? 13.807 2.758 -12.284 1.00 93.06 88 THR A C 1
ATOM 673 O O . THR A 1 88 ? 12.667 2.374 -12.015 1.00 93.06 88 THR A O 1
ATOM 676 N N . GLN A 1 89 ? 14.328 2.672 -13.506 1.00 93.50 89 GLN A N 1
ATOM 677 C CA . GLN A 1 89 ? 13.718 1.969 -14.639 1.00 93.50 89 GLN A CA 1
ATOM 678 C C . GLN A 1 89 ? 14.480 0.676 -14.978 1.00 93.50 89 GLN A C 1
ATOM 680 O O . GLN A 1 89 ? 14.189 0.027 -15.980 1.00 93.50 89 GLN A O 1
ATOM 685 N N . ASN A 1 90 ? 15.476 0.300 -14.167 1.00 97.62 90 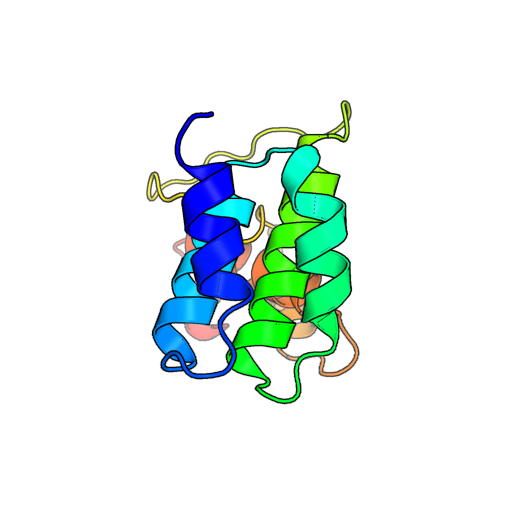ASN A N 1
ATOM 686 C CA . ASN A 1 90 ? 16.254 -0.911 -14.378 1.00 97.62 90 ASN A CA 1
ATOM 687 C C . ASN A 1 90 ? 15.428 -2.147 -13.994 1.00 97.62 90 ASN A C 1
ATOM 689 O O . ASN A 1 90 ? 15.126 -2.361 -12.824 1.00 97.62 90 ASN A O 1
ATOM 693 N N . VAL A 1 91 ? 15.086 -2.971 -14.984 1.00 98.12 91 VAL A N 1
ATOM 694 C CA . VAL A 1 91 ? 14.236 -4.158 -14.799 1.00 98.12 91 VAL A CA 1
ATOM 695 C C . VAL A 1 91 ? 14.826 -5.152 -13.794 1.00 98.12 91 VAL A C 1
ATOM 697 O O . VAL A 1 91 ? 14.086 -5.673 -12.965 1.00 98.12 91 VAL A O 1
ATOM 700 N N . GLU A 1 92 ? 16.138 -5.388 -13.818 1.00 98.00 92 GLU A N 1
ATOM 701 C CA . GLU A 1 92 ? 16.781 -6.366 -12.930 1.00 98.00 92 GLU A CA 1
ATOM 702 C C . GLU A 1 92 ? 16.781 -5.889 -11.471 1.00 98.00 92 GLU A C 1
ATOM 704 O O . GLU A 1 92 ? 16.503 -6.656 -10.547 1.00 98.00 92 GLU A O 1
ATOM 709 N N . GLU A 1 93 ? 17.025 -4.595 -11.260 1.00 98.12 93 GLU A N 1
ATOM 710 C CA . GLU A 1 93 ? 16.939 -3.968 -9.939 1.00 98.12 93 GLU A CA 1
ATOM 711 C C . GLU A 1 93 ? 15.506 -4.027 -9.393 1.00 98.12 93 GLU A C 1
ATOM 713 O O . GLU A 1 93 ? 15.285 -4.446 -8.257 1.00 98.12 93 GLU A O 1
ATOM 718 N N . LEU A 1 94 ? 14.517 -3.669 -10.219 1.00 98.25 94 LEU A N 1
ATOM 719 C CA . LEU A 1 94 ? 13.103 -3.710 -9.846 1.00 98.25 94 LEU A CA 1
ATOM 720 C C . LEU A 1 94 ? 12.643 -5.133 -9.512 1.00 98.25 94 LEU A C 1
ATOM 722 O O . LEU A 1 94 ? 11.964 -5.334 -8.507 1.00 98.25 94 LEU A O 1
ATOM 726 N N . LYS A 1 95 ? 13.048 -6.123 -10.312 1.00 98.31 95 LYS A N 1
ATOM 727 C CA . LYS A 1 95 ? 12.774 -7.540 -10.055 1.00 98.31 95 LYS A CA 1
ATOM 728 C C . LYS A 1 95 ? 13.376 -7.999 -8.731 1.00 98.31 95 LYS A C 1
ATOM 730 O O . LYS A 1 95 ? 12.710 -8.674 -7.952 1.00 98.31 95 LYS A O 1
ATOM 735 N N . THR A 1 96 ? 14.619 -7.600 -8.464 1.00 98.19 96 THR A N 1
ATOM 736 C CA . THR A 1 96 ? 15.302 -7.920 -7.205 1.00 98.19 96 THR A CA 1
ATOM 737 C C . THR A 1 96 ? 14.527 -7.363 -6.012 1.00 98.19 96 THR A C 1
ATOM 739 O O . THR A 1 96 ? 14.287 -8.093 -5.058 1.00 98.19 96 THR A O 1
ATOM 742 N N . ILE A 1 97 ? 14.071 -6.106 -6.085 1.00 98.19 97 ILE A N 1
ATOM 743 C CA . ILE A 1 97 ? 13.265 -5.486 -5.022 1.00 98.19 97 ILE A CA 1
ATOM 744 C C . ILE A 1 97 ? 11.915 -6.195 -4.867 1.00 98.19 97 ILE A C 1
ATOM 746 O O . ILE A 1 97 ? 11.499 -6.462 -3.745 1.00 98.19 97 ILE A O 1
ATOM 750 N N . LEU A 1 98 ? 11.226 -6.509 -5.968 1.00 98.00 98 LEU A N 1
ATOM 751 C CA . LEU A 1 98 ? 9.908 -7.155 -5.946 1.00 98.00 98 LEU A CA 1
ATOM 752 C C . LEU A 1 98 ? 9.931 -8.515 -5.224 1.00 98.00 98 LEU A C 1
ATOM 754 O O . LEU A 1 98 ? 8.992 -8.845 -4.488 1.00 98.00 98 LEU A O 1
ATOM 758 N N . LEU A 1 99 ? 11.010 -9.276 -5.420 1.00 97.56 99 LEU A N 1
ATOM 759 C CA . LEU A 1 99 ? 11.205 -10.618 -4.866 1.00 97.56 99 LEU A CA 1
ATOM 760 C C . LEU A 1 99 ? 11.911 -10.632 -3.498 1.00 97.56 99 LEU A C 1
ATOM 762 O O . LEU A 1 99 ? 12.052 -11.702 -2.909 1.00 97.56 99 LEU A O 1
ATOM 766 N N . ASP A 1 100 ? 12.351 -9.483 -2.975 1.00 97.81 100 ASP A N 1
ATOM 767 C CA . ASP A 1 100 ? 13.020 -9.408 -1.674 1.00 97.81 100 ASP A CA 1
ATOM 768 C C . ASP A 1 100 ? 12.006 -9.451 -0.519 1.00 97.81 100 ASP A C 1
ATOM 770 O O . ASP A 1 100 ? 11.321 -8.471 -0.227 1.00 97.81 100 ASP A O 1
ATOM 774 N N . GLU A 1 101 ? 11.943 -10.581 0.190 1.00 95.38 101 GLU A N 1
ATOM 775 C CA . GLU A 1 101 ? 11.097 -10.763 1.381 1.00 95.38 101 GLU A CA 1
ATOM 776 C C . GLU A 1 101 ? 11.475 -9.842 2.554 1.00 95.38 101 GLU A C 1
ATOM 778 O O . GLU A 1 101 ? 10.692 -9.680 3.489 1.00 95.38 101 GLU A O 1
ATOM 783 N N . LYS A 1 102 ? 12.669 -9.234 2.529 1.00 96.81 102 LYS A N 1
ATOM 784 C CA . LYS A 1 102 ? 13.105 -8.261 3.541 1.00 96.81 102 LYS A CA 1
ATOM 785 C C . LYS A 1 102 ? 12.731 -6.826 3.179 1.00 96.81 102 LYS A C 1
ATOM 787 O O . LYS A 1 102 ? 12.792 -5.961 4.056 1.00 96.81 102 LYS A O 1
ATOM 792 N N . ALA A 1 103 ? 12.377 -6.559 1.922 1.00 96.75 103 ALA A N 1
ATOM 793 C CA . ALA A 1 103 ? 11.914 -5.248 1.496 1.00 96.75 103 ALA A CA 1
ATOM 794 C C . ALA A 1 103 ? 10.506 -4.980 2.037 1.00 96.75 103 ALA A C 1
ATOM 796 O O . ALA A 1 103 ? 9.689 -5.890 2.194 1.00 96.75 103 ALA A O 1
ATOM 797 N N . THR A 1 104 ? 10.198 -3.712 2.310 1.00 96.94 104 THR A N 1
ATOM 798 C CA . THR A 1 104 ? 8.856 -3.359 2.784 1.00 96.94 104 THR A CA 1
ATOM 799 C C . THR A 1 104 ? 7.822 -3.594 1.687 1.00 96.94 104 THR A C 1
ATOM 801 O O . THR A 1 104 ? 8.121 -3.460 0.496 1.00 96.94 104 THR A O 1
ATOM 804 N N . LEU A 1 105 ? 6.576 -3.878 2.075 1.00 96.50 105 LEU A N 1
ATOM 805 C CA . LEU A 1 105 ? 5.490 -4.075 1.114 1.00 96.50 105 LEU A CA 1
ATOM 806 C C . LEU A 1 105 ? 5.339 -2.870 0.179 1.00 96.50 105 LEU A C 1
ATOM 808 O O . LEU A 1 105 ? 5.205 -3.029 -1.034 1.00 96.50 105 LEU A O 1
ATOM 812 N N . PHE A 1 106 ? 5.480 -1.660 0.729 1.00 97.00 106 PHE A N 1
ATOM 813 C CA . PHE A 1 106 ? 5.493 -0.432 -0.055 1.00 97.00 106 PHE A CA 1
ATOM 814 C C . PHE A 1 106 ? 6.589 -0.466 -1.126 1.00 97.00 106 PHE A C 1
ATOM 816 O O . PHE A 1 106 ? 6.275 -0.299 -2.297 1.00 97.00 106 PHE A O 1
ATOM 823 N N . GLN A 1 107 ? 7.851 -0.758 -0.780 1.00 97.31 107 GLN A N 1
ATOM 824 C CA . GLN A 1 107 ? 8.955 -0.839 -1.753 1.00 97.31 107 GLN A CA 1
ATOM 825 C C . GLN A 1 107 ? 8.696 -1.864 -2.862 1.00 97.31 107 GLN A C 1
ATOM 827 O O . GLN A 1 107 ? 8.927 -1.563 -4.035 1.00 97.31 107 GLN A O 1
ATOM 832 N N . ARG A 1 108 ? 8.168 -3.038 -2.506 1.00 98.25 108 ARG A N 1
ATOM 833 C CA . ARG A 1 108 ? 7.815 -4.093 -3.465 1.00 98.25 108 ARG A CA 1
ATOM 834 C C . ARG A 1 108 ? 6.716 -3.631 -4.427 1.00 98.25 108 ARG A C 1
ATOM 836 O O . ARG A 1 108 ? 6.857 -3.798 -5.635 1.00 98.25 108 ARG A O 1
ATOM 843 N N . TYR A 1 109 ? 5.686 -2.946 -3.926 1.00 97.50 109 TYR A N 1
ATOM 844 C CA . TYR A 1 109 ? 4.628 -2.353 -4.755 1.00 97.50 109 TYR A CA 1
ATOM 845 C C . TYR A 1 109 ? 5.159 -1.254 -5.680 1.00 97.50 109 TYR A C 1
ATOM 847 O O . TYR A 1 109 ? 4.798 -1.207 -6.855 1.00 97.50 109 TYR A O 1
ATOM 855 N N . ARG A 1 110 ? 6.065 -0.396 -5.193 1.00 96.81 110 ARG A N 1
ATOM 856 C CA . ARG A 1 110 ? 6.723 0.612 -6.039 1.00 96.81 110 ARG A CA 1
ATOM 857 C C . ARG A 1 110 ? 7.478 -0.042 -7.197 1.00 96.81 110 ARG A C 1
ATOM 859 O O . ARG A 1 110 ? 7.416 0.457 -8.320 1.00 96.81 110 ARG A O 1
ATOM 866 N N . ALA A 1 111 ? 8.165 -1.155 -6.935 1.00 97.75 111 ALA A N 1
ATOM 867 C CA . ALA A 1 111 ? 8.877 -1.901 -7.965 1.00 97.75 111 ALA A CA 1
ATOM 868 C C . ALA A 1 111 ? 7.921 -2.547 -8.981 1.00 97.75 111 ALA A C 1
ATOM 870 O O . ALA A 1 111 ? 8.103 -2.381 -10.188 1.00 97.75 111 ALA A O 1
ATOM 871 N N . MET A 1 112 ? 6.857 -3.192 -8.493 1.00 97.50 112 MET A N 1
ATOM 872 C CA . MET A 1 112 ? 5.792 -3.779 -9.312 1.00 97.50 112 MET A CA 1
ATOM 873 C C . MET A 1 112 ? 5.156 -2.745 -10.254 1.00 97.50 112 MET A C 1
ATOM 875 O O . MET A 1 112 ? 5.049 -2.980 -11.458 1.00 97.50 112 MET A O 1
ATOM 879 N N . PHE A 1 113 ? 4.778 -1.569 -9.741 1.00 96.44 113 PHE A N 1
ATOM 880 C CA . PHE A 1 113 ? 4.177 -0.519 -10.567 1.00 96.44 113 PHE A CA 1
ATOM 881 C C . PHE A 1 113 ? 5.166 0.102 -11.552 1.00 96.44 113 PHE A C 1
ATOM 883 O O . PHE A 1 113 ? 4.769 0.416 -12.674 1.00 96.44 113 PHE A O 1
ATOM 890 N N . SER A 1 114 ? 6.453 0.216 -11.206 1.00 95.94 114 SER A N 1
ATOM 891 C CA . SER A 1 114 ? 7.480 0.584 -12.188 1.00 95.94 114 SER A CA 1
ATOM 892 C C . SER A 1 114 ? 7.557 -0.433 -13.326 1.00 95.94 114 SER A C 1
ATOM 894 O O . SER A 1 114 ? 7.463 -0.031 -14.483 1.00 95.94 114 SER A O 1
ATOM 896 N N . LEU A 1 115 ? 7.642 -1.735 -13.026 1.00 97.25 115 LEU A N 1
ATOM 897 C CA . LEU A 1 115 ? 7.673 -2.798 -14.042 1.00 97.25 115 LEU A CA 1
ATOM 898 C C . LEU A 1 115 ? 6.427 -2.771 -14.943 1.00 97.25 115 LEU A C 1
ATOM 900 O O . LEU A 1 115 ? 6.550 -2.809 -16.170 1.00 97.25 115 LEU A O 1
ATOM 904 N N . ARG A 1 116 ? 5.232 -2.610 -14.357 1.00 96.50 116 ARG A N 1
ATOM 905 C CA . ARG A 1 116 ? 3.966 -2.447 -15.098 1.00 96.50 116 ARG A CA 1
ATOM 906 C C . ARG A 1 116 ? 4.002 -1.239 -16.041 1.00 96.50 116 ARG A C 1
ATOM 908 O O . ARG A 1 116 ? 3.490 -1.301 -17.163 1.00 96.50 116 ARG A O 1
ATOM 915 N N . ASN A 1 117 ? 4.578 -0.126 -15.591 1.00 95.50 117 ASN A N 1
ATOM 916 C CA . ASN A 1 117 ? 4.594 1.134 -16.335 1.00 95.50 117 ASN A CA 1
ATOM 917 C C . ASN A 1 117 ? 5.627 1.144 -17.482 1.00 95.50 117 ASN A C 1
ATOM 919 O O . ASN A 1 117 ? 5.434 1.882 -18.452 1.00 95.50 117 ASN A O 1
ATOM 923 N N . LEU A 1 118 ? 6.673 0.305 -17.421 1.00 95.56 118 LEU A N 1
ATOM 924 C CA . LEU A 1 118 ? 7.692 0.182 -18.477 1.00 95.56 118 LEU A CA 1
ATOM 925 C C . LEU A 1 118 ? 7.138 -0.378 -19.795 1.00 95.56 118 LEU A C 1
ATOM 927 O O . LEU A 1 118 ? 7.558 0.071 -20.860 1.00 95.56 118 LEU A O 1
ATOM 931 N N . ARG A 1 119 ? 6.161 -1.296 -19.738 1.00 95.06 119 ARG A N 1
ATOM 932 C CA . ARG A 1 119 ? 5.481 -1.872 -20.920 1.00 95.06 119 ARG A CA 1
ATOM 933 C C . ARG A 1 119 ? 6.437 -2.535 -21.925 1.00 95.06 119 ARG A C 1
ATOM 935 O O . ARG A 1 119 ? 6.172 -2.516 -23.127 1.00 95.06 119 ARG A O 1
ATOM 942 N N . THR A 1 120 ? 7.539 -3.116 -21.453 1.00 97.00 120 THR A N 1
ATOM 943 C CA . THR A 1 120 ? 8.443 -3.907 -22.299 1.00 97.00 120 THR A CA 1
ATOM 944 C C . THR A 1 120 ? 8.233 -5.393 -22.046 1.00 97.00 120 THR A C 1
ATOM 946 O O . THR A 1 120 ? 7.603 -5.789 -21.066 1.00 97.00 120 THR A O 1
ATOM 949 N N . LYS A 1 121 ? 8.749 -6.241 -22.937 1.00 97.50 121 LYS A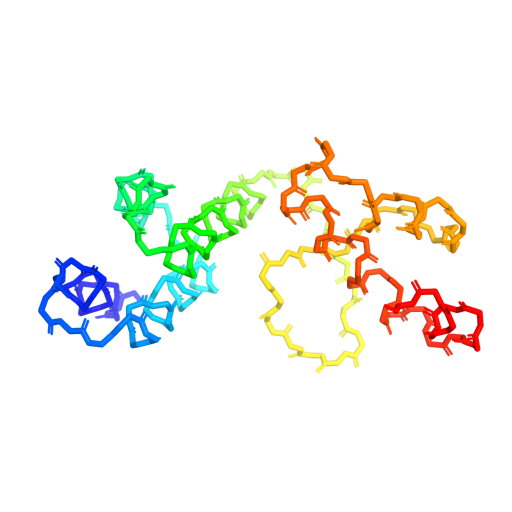 N 1
ATOM 950 C CA . LYS A 1 121 ? 8.665 -7.691 -22.742 1.00 97.50 121 LYS A CA 1
ATOM 951 C C . LYS A 1 121 ? 9.420 -8.110 -21.479 1.00 97.50 121 LYS A C 1
ATOM 953 O O . LYS A 1 121 ? 8.902 -8.870 -20.675 1.00 97.50 121 LYS A O 1
ATOM 958 N N . GLU A 1 122 ? 10.610 -7.552 -21.286 1.00 97.62 122 GLU A N 1
ATOM 959 C CA . GLU A 1 122 ? 11.477 -7.843 -20.147 1.00 97.62 122 GLU A CA 1
ATOM 960 C C . GLU A 1 122 ? 10.819 -7.446 -18.823 1.00 97.62 122 GLU A C 1
ATOM 962 O O . GLU A 1 122 ? 10.952 -8.165 -17.839 1.00 97.62 122 GLU A O 1
ATOM 967 N N . SER A 1 123 ? 10.093 -6.321 -18.791 1.00 96.81 123 SER A N 1
ATOM 968 C CA . SER A 1 123 ? 9.409 -5.876 -17.575 1.00 96.81 123 SER A CA 1
ATOM 969 C C . SER A 1 123 ? 8.190 -6.733 -17.237 1.00 96.81 123 SER A C 1
ATOM 971 O O . SER A 1 123 ? 7.885 -6.902 -16.062 1.00 96.81 123 SER A O 1
ATOM 973 N N . VAL A 1 124 ? 7.513 -7.287 -18.248 1.00 96.00 124 VAL A N 1
ATOM 974 C CA . VAL A 1 124 ? 6.420 -8.253 -18.061 1.00 96.00 124 VAL A CA 1
ATOM 975 C C . VAL A 1 124 ? 6.956 -9.604 -17.593 1.00 96.00 124 VAL A C 1
ATOM 977 O O . VAL A 1 124 ? 6.394 -10.170 -16.668 1.00 96.00 124 VAL A O 1
ATOM 980 N N . ASP A 1 125 ? 8.062 -10.089 -18.163 1.00 96.75 125 ASP A N 1
ATOM 981 C CA . ASP A 1 125 ? 8.698 -11.355 -17.757 1.00 96.75 125 ASP A CA 1
ATOM 982 C C . ASP A 1 125 ? 9.300 -11.294 -16.330 1.00 96.75 125 ASP A C 1
ATOM 984 O O . ASP A 1 125 ? 9.666 -12.321 -15.752 1.00 96.75 125 ASP A O 1
ATOM 988 N N . ALA A 1 126 ? 9.456 -10.090 -15.772 1.00 95.75 126 ALA A N 1
ATOM 989 C CA . ALA A 1 126 ? 9.965 -9.845 -14.424 1.00 95.75 126 ALA A CA 1
ATOM 990 C C . ALA A 1 126 ? 8.875 -9.736 -13.338 1.00 95.75 126 ALA A C 1
ATOM 992 O O . ALA A 1 126 ? 9.237 -9.750 -12.158 1.00 95.75 126 ALA A O 1
ATOM 993 N N . LEU A 1 127 ? 7.600 -9.598 -13.725 1.00 88.19 127 LEU A N 1
ATOM 994 C CA . LEU A 1 127 ? 6.428 -9.587 -12.835 1.00 88.19 127 LEU A CA 1
ATOM 995 C C . LEU A 1 127 ? 5.984 -11.014 -12.493 1.00 88.19 127 LEU A C 1
ATOM 997 O O . LEU A 1 127 ? 5.633 -11.225 -11.313 1.00 88.19 127 LEU A O 1
#

Secondary structure (DSSP, 8-state):
--SHHHHHHHHH-TTS-HHHHHHHHHHHHHHT-GGGHHHHHHHTT-SSHHHHHHHHHHHHHHHHHT-TT------TT----SSPPPS---HHHHHHHHH-TTS-HHHHHHHHHHHHHH-SHHHHHT-